Protein AF-A0A0G4NQN7-F1 (afdb_monomer)

Solvent-accessible surface area (backbone atoms only — not comparable to full-atom values): 6284 Å² total; per-residue (Å²): 108,71,69,61,51,49,54,50,46,56,40,44,76,72,68,54,74,90,55,101,60,88,76,80,82,80,83,88,57,100,50,55,60,84,69,73,45,78,78,63,63,62,62,55,54,23,49,52,40,56,78,39,55,74,57,67,80,41,53,66,52,36,45,77,73,68,70,43,53,69,69,38,52,54,50,26,54,53,47,41,77,69,60,69,51,85,88,57,87,65,56,95,91,48,58,90,92,113

InterPro domains:
  IPR015422 Pyridoxal phosphate-dependent transferase, small domain [G3DSA:3.90.1150.10] (2-28)
  IPR045088 Aminotransferase ALAT1/2-like [PTHR11751] (2-98)

Sequence (98 aa):
LAVKSEEYRAKLAKGDKDLPFDQVISANIGNPQQLDQKPITFFRQVLSLMENPLLLEHKDVLTNQLGYKTDVIERAEWLLSKVGSVGAYSASAGVPAI

Secondary structure (DSSP, 8-state):
-HHHHHHHHHHHHTT---SS-S-----SS--GGGGT-PPPHHHHHHHHHHH-GGGGGGHHHHHHTS---HHHHHHHHHHHHHHS-SSS---TT--TT-

Structure (mmCIF, N/CA/C/O backbone):
data_AF-A0A0G4NQN7-F1
#
_entry.id   AF-A0A0G4NQN7-F1
#
loop_
_atom_site.group_PDB
_atom_site.id
_atom_site.type_symbol
_atom_site.label_atom_id
_atom_site.label_alt_id
_atom_site.label_comp_id
_atom_site.label_asym_id
_atom_site.label_entity_id
_atom_site.label_seq_id
_atom_site.pdbx_PDB_ins_code
_atom_site.Cartn_x
_atom_site.Cartn_y
_atom_site.Cartn_z
_atom_site.occupancy
_atom_site.B_iso_or_equiv
_atom_site.auth_seq_id
_atom_site.auth_comp_id
_atom_site.auth_asym_id
_atom_s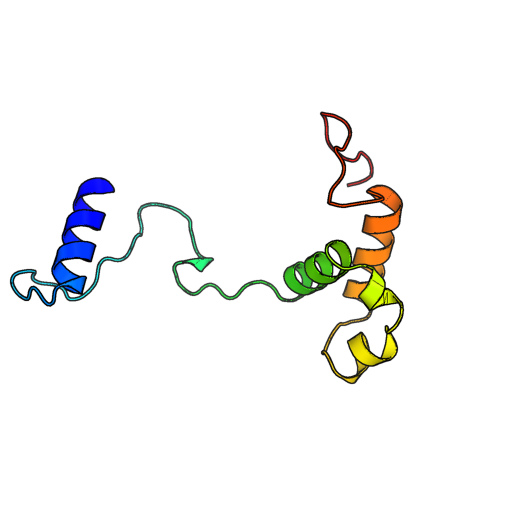ite.auth_atom_id
_atom_site.pdbx_PDB_model_num
ATOM 1 N N . LEU A 1 1 ? 19.493 10.166 -22.016 1.00 77.38 1 LEU A N 1
ATOM 2 C CA . LEU A 1 1 ? 19.538 8.759 -21.547 1.00 77.38 1 LEU A CA 1
ATOM 3 C C . LEU A 1 1 ? 18.153 8.113 -21.586 1.00 77.38 1 LEU A C 1
ATOM 5 O O . LEU A 1 1 ? 17.987 7.210 -22.387 1.00 77.38 1 LEU A O 1
ATOM 9 N N . ALA A 1 2 ? 17.159 8.618 -20.842 1.00 84.88 2 ALA A N 1
ATOM 10 C CA . ALA A 1 2 ? 15.802 8.046 -20.801 1.00 84.88 2 ALA A CA 1
ATOM 11 C C . ALA A 1 2 ? 15.085 7.959 -22.171 1.00 84.88 2 ALA A C 1
ATOM 13 O O . ALA A 1 2 ? 14.537 6.920 -22.517 1.00 84.88 2 ALA A O 1
ATOM 14 N N . VAL A 1 3 ? 15.147 9.014 -22.993 1.00 90.88 3 VAL A N 1
ATOM 15 C CA . VAL A 1 3 ? 14.530 9.009 -24.339 1.00 90.88 3 VAL A CA 1
ATOM 16 C C . VAL A 1 3 ? 15.137 7.916 -25.230 1.00 90.88 3 VAL A C 1
ATOM 18 O O . VAL A 1 3 ? 14.420 7.129 -25.833 1.00 90.88 3 VAL A O 1
ATOM 21 N N . LYS A 1 4 ? 16.470 7.792 -25.227 1.00 93.62 4 LYS A N 1
ATOM 22 C CA . LYS A 1 4 ? 17.195 6.779 -26.009 1.00 93.62 4 LYS A CA 1
ATOM 23 C C . LYS A 1 4 ? 16.904 5.346 -25.540 1.00 93.62 4 LYS A C 1
ATOM 25 O O . LYS A 1 4 ? 16.831 4.436 -26.358 1.00 93.62 4 LYS A O 1
ATOM 30 N N . SER A 1 5 ? 16.729 5.124 -24.233 1.00 92.38 5 SER A N 1
ATOM 31 C CA . SER A 1 5 ? 16.320 3.807 -23.725 1.00 92.38 5 SER A CA 1
ATOM 32 C C . SER A 1 5 ? 14.910 3.422 -24.175 1.00 92.38 5 SER A C 1
ATOM 34 O O . SER A 1 5 ? 14.688 2.254 -24.476 1.00 92.38 5 SER A O 1
ATOM 36 N N . GLU A 1 6 ? 13.984 4.381 -24.282 1.00 92.56 6 GLU A N 1
ATOM 37 C CA . GLU A 1 6 ? 12.641 4.123 -24.823 1.00 92.56 6 GLU A CA 1
ATOM 38 C C . GLU A 1 6 ? 12.673 3.798 -26.319 1.00 92.56 6 GLU A C 1
ATOM 40 O O . GLU A 1 6 ? 12.000 2.868 -26.758 1.00 92.56 6 GLU A O 1
ATOM 45 N N . GLU A 1 7 ? 13.515 4.479 -27.100 1.00 95.19 7 GLU A N 1
ATOM 46 C CA . GLU A 1 7 ? 13.731 4.130 -28.511 1.00 95.19 7 GLU A CA 1
ATOM 47 C C . GLU A 1 7 ? 14.208 2.678 -28.669 1.00 95.19 7 GLU A C 1
ATOM 49 O O . GLU A 1 7 ? 13.690 1.941 -29.508 1.00 95.19 7 GLU A O 1
ATOM 54 N N . TYR A 1 8 ? 15.160 2.236 -27.840 1.00 95.25 8 TYR A N 1
ATOM 55 C CA . TYR A 1 8 ? 15.636 0.851 -27.850 1.00 95.25 8 TYR A CA 1
ATOM 56 C C . TYR A 1 8 ? 14.571 -0.148 -27.389 1.00 95.25 8 TYR A C 1
ATOM 58 O O . TYR A 1 8 ? 14.419 -1.187 -28.028 1.00 95.25 8 TYR A O 1
ATOM 66 N N . ARG A 1 9 ? 13.776 0.166 -26.356 1.00 94.19 9 ARG A N 1
ATOM 67 C CA . ARG A 1 9 ? 12.624 -0.669 -25.960 1.00 94.19 9 ARG A CA 1
ATOM 68 C C . ARG A 1 9 ? 11.627 -0.830 -27.099 1.00 94.19 9 ARG A C 1
ATOM 70 O O . ARG A 1 9 ? 11.200 -1.945 -27.379 1.00 94.19 9 ARG A O 1
ATOM 77 N N . ALA A 1 10 ? 11.292 0.264 -27.779 1.00 95.25 10 ALA A N 1
ATOM 78 C CA . ALA A 1 10 ? 10.360 0.246 -28.898 1.00 95.25 10 ALA A CA 1
ATOM 79 C C . ALA A 1 10 ? 10.895 -0.568 -30.088 1.00 95.25 10 ALA A C 1
ATOM 81 O O . ALA A 1 10 ? 10.116 -1.253 -30.748 1.00 95.25 10 ALA A O 1
ATOM 82 N N . LYS A 1 11 ? 12.208 -0.522 -30.357 1.00 95.50 11 LYS A N 1
ATOM 83 C CA . LYS A 1 11 ? 12.855 -1.380 -31.364 1.00 95.50 11 LYS A CA 1
ATOM 84 C C . LYS A 1 11 ? 12.746 -2.861 -31.000 1.00 95.50 11 LYS A C 1
ATOM 86 O O . LYS A 1 11 ? 12.221 -3.636 -31.794 1.00 95.50 11 LYS A O 1
ATOM 91 N N . LEU A 1 12 ? 13.148 -3.232 -29.783 1.00 95.31 12 LEU A N 1
ATOM 92 C CA . LEU A 1 12 ? 13.069 -4.615 -29.296 1.00 95.31 12 LEU A CA 1
ATOM 93 C C . LEU A 1 12 ? 11.628 -5.149 -29.323 1.00 95.31 12 LEU A C 1
ATOM 95 O O . LEU A 1 12 ? 11.389 -6.259 -29.789 1.00 95.31 12 LEU A O 1
ATOM 99 N N . ALA A 1 13 ? 10.645 -4.335 -28.922 1.00 94.38 13 ALA A N 1
ATOM 100 C CA . ALA A 1 13 ? 9.225 -4.697 -28.960 1.00 94.38 13 ALA A CA 1
ATOM 101 C C . ALA A 1 13 ? 8.685 -4.931 -30.385 1.00 94.38 13 ALA A C 1
ATOM 103 O O . ALA A 1 13 ? 7.729 -5.683 -30.565 1.00 94.38 13 ALA A O 1
ATOM 104 N N . LYS A 1 14 ? 9.297 -4.315 -31.406 1.00 95.38 14 LYS A N 1
ATOM 105 C CA . LYS A 1 14 ? 8.987 -4.548 -32.828 1.00 95.38 14 LYS A CA 1
ATOM 106 C C . LYS A 1 14 ? 9.697 -5.779 -33.409 1.00 95.38 14 LYS A C 1
ATOM 108 O O . LYS A 1 14 ? 9.525 -6.062 -34.591 1.00 95.38 14 LYS A O 1
ATOM 113 N N . GLY A 1 15 ? 10.474 -6.505 -32.603 1.00 91.88 15 GLY A N 1
ATOM 114 C CA . GLY A 1 15 ? 11.224 -7.684 -33.032 1.00 91.88 15 GLY A CA 1
ATOM 115 C C . GLY A 1 15 ? 12.538 -7.366 -33.748 1.00 91.88 15 GLY A C 1
ATOM 116 O O . GLY A 1 15 ? 13.080 -8.244 -34.417 1.00 91.88 15 GLY A O 1
ATOM 117 N N . ASP A 1 16 ? 13.037 -6.132 -33.623 1.00 91.75 16 ASP A N 1
ATOM 118 C CA . ASP A 1 16 ? 14.349 -5.731 -34.135 1.00 91.75 16 ASP A CA 1
ATOM 119 C C . ASP A 1 16 ? 15.459 -6.537 -33.430 1.00 91.75 16 ASP A C 1
ATOM 121 O O . ASP A 1 16 ? 15.480 -6.631 -32.200 1.00 91.75 16 ASP A O 1
ATOM 125 N N . LYS A 1 17 ? 16.363 -7.137 -34.214 1.00 91.44 17 LYS A N 1
ATOM 126 C CA . LYS A 1 17 ? 17.484 -7.967 -33.739 1.00 91.44 17 LYS A CA 1
ATOM 127 C C . LYS A 1 17 ? 18.852 -7.320 -33.973 1.00 91.44 17 LYS A C 1
ATOM 129 O O . LYS A 1 17 ? 19.869 -7.963 -33.726 1.00 91.44 17 LYS A O 1
ATOM 134 N N . ASP A 1 18 ? 18.887 -6.065 -34.419 1.00 94.12 18 ASP A N 1
ATOM 135 C CA . ASP A 1 18 ? 20.130 -5.338 -34.708 1.00 94.12 18 ASP A CA 1
ATOM 136 C C . ASP A 1 18 ? 20.826 -4.829 -33.432 1.00 94.12 18 ASP A C 1
ATOM 138 O O . ASP A 1 18 ? 21.967 -4.363 -33.466 1.00 94.12 18 ASP A O 1
ATOM 142 N N . LEU A 1 19 ? 20.142 -4.895 -32.286 1.00 94.06 19 LEU A N 1
ATOM 143 C CA . LEU A 1 19 ? 20.700 -4.525 -30.990 1.00 94.06 19 LEU A CA 1
ATOM 144 C C . LEU A 1 19 ? 21.453 -5.716 -30.366 1.00 94.06 19 LEU A C 1
ATOM 146 O O . LEU A 1 19 ? 20.950 -6.837 -30.384 1.00 94.06 19 LEU A O 1
ATOM 150 N N . PRO A 1 20 ? 22.629 -5.498 -29.743 1.00 95.75 20 PRO A N 1
ATOM 151 C CA . PRO A 1 20 ? 23.436 -6.566 -29.140 1.00 95.75 20 PRO A CA 1
ATOM 152 C C . PRO A 1 20 ? 22.890 -7.068 -27.785 1.00 95.75 20 PRO A C 1
ATOM 154 O O . PRO A 1 20 ? 23.628 -7.646 -26.991 1.00 95.75 20 PRO A O 1
ATOM 157 N N . PHE A 1 21 ? 21.621 -6.798 -27.484 1.00 95.31 21 PHE A N 1
ATOM 158 C CA . PHE A 1 21 ? 20.923 -7.140 -26.247 1.00 95.31 21 PHE A CA 1
ATOM 159 C C . PHE A 1 21 ? 19.435 -7.334 -26.549 1.00 95.31 21 PHE A C 1
ATOM 161 O O . PHE A 1 21 ? 18.918 -6.799 -27.525 1.00 95.31 21 PHE A O 1
ATOM 168 N N . ASP A 1 22 ? 18.744 -8.075 -25.693 1.00 94.69 22 ASP A N 1
ATOM 169 C CA . ASP A 1 22 ? 17.337 -8.466 -25.834 1.00 94.69 22 ASP A CA 1
ATOM 170 C C . ASP A 1 22 ? 16.380 -7.653 -24.947 1.00 94.69 22 ASP A C 1
ATOM 172 O O . ASP A 1 22 ? 15.168 -7.660 -25.162 1.00 94.69 22 ASP A O 1
ATOM 176 N N . GLN A 1 23 ? 16.914 -6.911 -23.974 1.00 92.31 23 GLN A N 1
ATOM 177 C CA . GLN A 1 23 ? 16.135 -6.101 -23.042 1.00 92.31 23 GLN A CA 1
ATOM 178 C C . GLN A 1 23 ? 16.862 -4.825 -22.605 1.00 92.31 23 GLN A C 1
ATOM 180 O O . GLN A 1 23 ? 18.089 -4.732 -22.620 1.00 92.31 23 GLN A O 1
ATOM 185 N N . VAL A 1 24 ? 16.083 -3.837 -22.156 1.00 92.56 24 VAL A N 1
ATOM 186 C CA . VAL A 1 24 ? 16.585 -2.573 -21.597 1.00 92.56 24 VAL A CA 1
ATOM 187 C C . VAL A 1 24 ? 16.141 -2.439 -20.142 1.00 92.56 24 VAL A C 1
ATOM 189 O O . VAL A 1 24 ? 14.977 -2.131 -19.856 1.00 92.56 24 VAL A O 1
ATOM 192 N N . ILE A 1 25 ? 17.091 -2.608 -19.223 1.00 90.56 25 ILE A N 1
ATOM 193 C CA . ILE A 1 25 ? 16.876 -2.496 -17.775 1.00 90.56 25 ILE A CA 1
ATOM 194 C C . ILE A 1 25 ? 17.109 -1.046 -17.328 1.00 90.56 25 ILE A C 1
ATOM 196 O O . ILE A 1 25 ? 18.175 -0.471 -17.551 1.00 90.56 25 ILE A O 1
ATOM 200 N N . SER A 1 26 ? 16.113 -0.444 -16.674 1.00 89.69 26 SER A N 1
ATOM 201 C CA . SER A 1 26 ? 16.241 0.896 -16.086 1.00 89.69 26 SER A CA 1
ATOM 202 C C . SER A 1 26 ? 16.945 0.823 -14.732 1.00 89.69 26 SER A C 1
ATOM 204 O O . SER A 1 26 ? 16.308 0.573 -13.717 1.00 89.69 26 SER A O 1
ATOM 206 N N . ALA A 1 27 ? 18.252 1.089 -14.713 1.00 88.50 27 ALA A N 1
ATOM 207 C CA . ALA A 1 27 ? 19.050 1.211 -13.484 1.00 88.50 27 ALA A CA 1
ATOM 208 C C . ALA A 1 27 ? 19.343 2.676 -13.093 1.00 88.50 27 ALA A C 1
ATOM 210 O O . ALA A 1 27 ? 20.153 2.950 -12.213 1.00 88.50 27 ALA A O 1
ATOM 211 N N . ASN A 1 28 ? 18.717 3.637 -13.776 1.00 88.69 28 ASN A N 1
ATOM 212 C CA . ASN A 1 28 ? 18.970 5.071 -13.615 1.00 88.69 2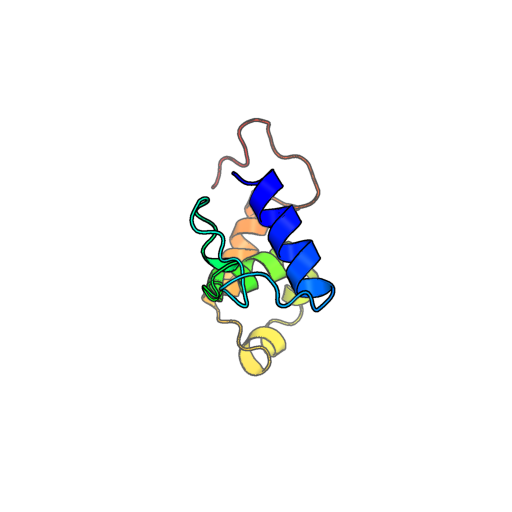8 ASN A CA 1
ATOM 213 C C . ASN A 1 28 ? 18.018 5.771 -12.627 1.00 88.69 28 ASN A C 1
ATOM 215 O O . ASN A 1 28 ? 18.197 6.956 -12.361 1.00 88.69 28 ASN A O 1
ATOM 219 N N . ILE A 1 29 ? 16.989 5.075 -12.137 1.00 85.94 29 ILE A N 1
ATOM 220 C CA . ILE A 1 29 ? 16.018 5.574 -11.154 1.00 85.94 29 ILE A CA 1
ATOM 221 C C . ILE A 1 29 ? 15.833 4.485 -10.100 1.00 85.94 29 ILE A C 1
ATOM 223 O O . ILE A 1 29 ? 15.723 3.307 -10.438 1.00 85.94 29 ILE A O 1
ATOM 227 N N . GLY A 1 30 ? 15.772 4.880 -8.828 1.00 89.06 30 GLY A N 1
ATOM 228 C CA . GLY A 1 30 ? 15.446 3.981 -7.725 1.00 89.06 30 GLY A CA 1
ATOM 229 C C . GLY A 1 30 ? 13.976 3.571 -7.756 1.00 89.06 30 GLY A C 1
ATOM 230 O O . GLY A 1 30 ? 13.188 4.078 -6.965 1.00 89.06 30 GLY A O 1
ATOM 231 N N . ASN A 1 31 ? 13.611 2.658 -8.660 1.00 91.25 31 ASN A N 1
ATOM 232 C CA . ASN A 1 31 ? 12.280 2.056 -8.746 1.00 91.25 31 ASN A CA 1
ATOM 233 C C . ASN A 1 31 ? 12.358 0.534 -8.525 1.00 91.25 31 ASN A C 1
ATOM 235 O O . ASN A 1 31 ? 12.277 -0.237 -9.482 1.00 91.25 31 ASN A O 1
ATOM 239 N N . PRO A 1 32 ? 12.537 0.066 -7.277 1.00 90.62 32 PRO A N 1
ATOM 240 C CA . PRO A 1 32 ? 12.780 -1.350 -7.024 1.00 90.62 32 PRO A CA 1
ATOM 241 C C . PRO A 1 32 ? 11.587 -2.245 -7.381 1.00 90.62 32 PRO A C 1
ATOM 243 O O . PRO A 1 32 ? 11.792 -3.389 -7.764 1.00 90.62 32 PRO A O 1
ATOM 246 N N . GLN A 1 33 ? 10.345 -1.745 -7.309 1.00 92.19 33 GLN A N 1
ATOM 247 C CA . GLN A 1 33 ? 9.160 -2.529 -7.700 1.00 92.19 33 GLN A CA 1
ATOM 248 C C . GLN A 1 33 ? 9.101 -2.790 -9.211 1.00 92.19 33 GLN A C 1
ATOM 250 O O . GLN A 1 33 ? 8.573 -3.815 -9.625 1.00 92.19 33 GLN A O 1
ATOM 255 N N . GLN A 1 34 ? 9.674 -1.903 -10.034 1.00 88.44 34 GLN A N 1
ATOM 256 C CA . GLN A 1 34 ? 9.873 -2.162 -11.466 1.00 88.44 34 GLN A CA 1
ATOM 257 C C . GLN A 1 34 ? 10.947 -3.232 -11.721 1.00 88.44 34 GLN A C 1
ATOM 259 O O . GLN A 1 34 ? 10.991 -3.803 -12.805 1.00 88.44 34 GLN A O 1
ATOM 264 N N . LEU A 1 35 ? 11.796 -3.501 -10.729 1.00 90.19 35 LEU A N 1
ATOM 265 C CA . LEU A 1 35 ? 12.830 -4.5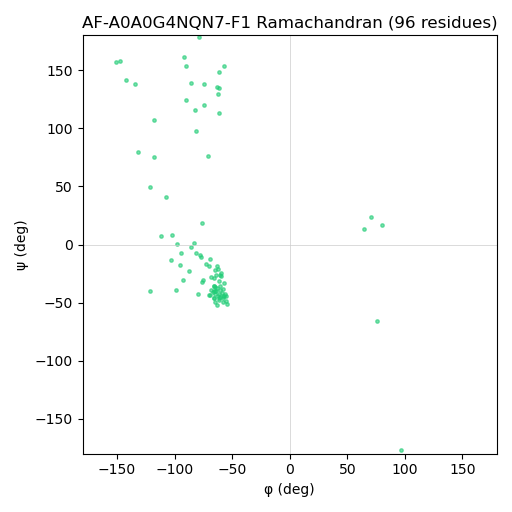35 -10.739 1.00 90.19 35 LEU A CA 1
ATOM 266 C C . LEU A 1 35 ? 12.443 -5.705 -9.817 1.00 90.19 35 LEU A C 1
ATOM 268 O O . LEU A 1 35 ? 13.265 -6.209 -9.056 1.00 90.19 35 LEU A O 1
ATOM 272 N N . ASP A 1 36 ? 11.168 -6.096 -9.850 1.00 90.31 36 ASP A N 1
ATOM 273 C CA . ASP A 1 36 ? 10.617 -7.281 -9.178 1.00 90.31 36 ASP A CA 1
ATOM 274 C C . ASP A 1 36 ? 10.663 -7.285 -7.641 1.00 90.31 36 ASP A C 1
ATOM 276 O O . ASP A 1 36 ? 10.393 -8.314 -7.006 1.00 90.31 36 ASP A O 1
ATOM 280 N N . GLN A 1 37 ? 10.928 -6.143 -6.995 1.00 94.81 37 GLN A N 1
ATOM 281 C CA . GLN A 1 37 ? 10.736 -6.050 -5.551 1.00 94.81 37 GLN A CA 1
ATOM 282 C C . GLN A 1 37 ? 9.258 -6.285 -5.218 1.00 94.81 37 GLN A C 1
ATOM 284 O O . GLN A 1 37 ? 8.386 -5.464 -5.516 1.00 94.81 37 GLN A O 1
ATOM 289 N N . LYS A 1 38 ? 8.979 -7.399 -4.536 1.00 95.56 38 LYS A N 1
ATOM 290 C CA . LYS A 1 38 ? 7.631 -7.709 -4.060 1.00 95.56 38 LYS A CA 1
ATOM 291 C C . LYS A 1 38 ? 7.159 -6.631 -3.077 1.00 95.56 38 LYS A C 1
ATOM 293 O O . LYS A 1 38 ? 7.908 -6.274 -2.164 1.00 95.56 38 LYS A O 1
ATOM 298 N N . PRO A 1 39 ? 5.918 -6.136 -3.211 1.00 96.19 39 PRO A N 1
ATOM 299 C CA . PRO A 1 39 ? 5.357 -5.217 -2.236 1.00 96.19 39 PRO A CA 1
ATOM 300 C C . PRO A 1 39 ? 5.268 -5.851 -0.848 1.00 96.19 39 PRO A C 1
ATOM 302 O O . PRO A 1 39 ? 5.017 -7.047 -0.709 1.00 96.19 39 PRO A O 1
ATOM 305 N N . ILE A 1 40 ? 5.399 -5.026 0.188 1.00 97.38 40 ILE A N 1
ATOM 306 C CA . ILE A 1 40 ? 5.225 -5.472 1.570 1.00 97.38 40 ILE A CA 1
ATOM 307 C C . ILE A 1 40 ? 3.729 -5.685 1.837 1.00 97.38 40 ILE A C 1
ATOM 309 O O . ILE A 1 40 ? 2.931 -4.749 1.741 1.00 97.38 40 ILE A O 1
ATOM 313 N N . THR A 1 41 ? 3.359 -6.916 2.201 1.00 97.94 41 THR A N 1
ATOM 314 C CA . THR A 1 41 ? 1.966 -7.350 2.393 1.00 97.94 41 THR A CA 1
ATOM 315 C C . THR A 1 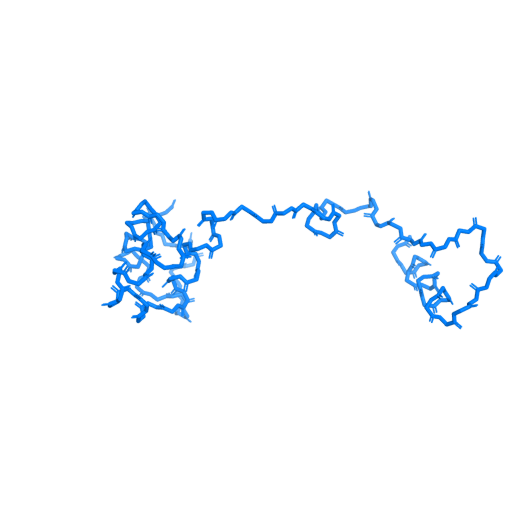41 ? 1.203 -6.485 3.388 1.00 97.94 41 THR A C 1
ATOM 317 O O . THR A 1 41 ? 0.086 -6.073 3.090 1.00 97.94 41 THR A O 1
ATOM 320 N N . PHE A 1 42 ? 1.818 -6.153 4.527 1.00 98.56 42 PHE A N 1
ATOM 321 C CA . PHE A 1 42 ? 1.186 -5.345 5.573 1.00 98.56 42 PHE A CA 1
ATOM 322 C C . PHE A 1 42 ? 0.658 -4.011 5.025 1.00 98.56 42 PHE A C 1
ATOM 324 O O . PHE A 1 42 ? -0.522 -3.707 5.169 1.00 98.56 42 PHE A O 1
ATOM 331 N N . PHE A 1 43 ? 1.494 -3.249 4.309 1.00 98.06 43 PHE A N 1
ATOM 332 C CA . PHE A 1 43 ? 1.075 -1.963 3.743 1.00 98.06 43 PHE A CA 1
ATOM 333 C C . PHE A 1 43 ? -0.013 -2.128 2.683 1.00 98.06 43 PHE A C 1
ATOM 335 O O . PHE A 1 43 ? -0.962 -1.352 2.663 1.00 98.06 43 PHE A O 1
ATOM 342 N N . ARG A 1 44 ? 0.085 -3.152 1.826 1.00 98.19 44 ARG A N 1
ATOM 343 C CA . ARG A 1 44 ? -0.936 -3.417 0.800 1.00 98.19 44 ARG A CA 1
ATOM 344 C C . ARG A 1 44 ? -2.295 -3.733 1.419 1.00 98.19 44 ARG A C 1
ATOM 346 O O . ARG A 1 44 ? -3.301 -3.197 0.966 1.00 98.19 44 ARG A O 1
ATOM 353 N N . GLN A 1 45 ? -2.321 -4.563 2.456 1.00 98.50 45 GLN A N 1
ATOM 354 C CA . GLN A 1 45 ? -3.561 -4.928 3.126 1.00 98.50 45 GLN A CA 1
ATOM 355 C C . GLN A 1 45 ? -4.148 -3.746 3.915 1.00 98.50 45 GLN A C 1
ATOM 357 O O . GLN A 1 45 ? -5.338 -3.478 3.775 1.00 98.50 45 GLN A O 1
ATOM 362 N N . VAL A 1 46 ? -3.336 -2.976 4.654 1.00 98.44 46 VAL A N 1
ATOM 363 C CA . VAL A 1 46 ? -3.817 -1.768 5.357 1.00 98.44 46 VAL A CA 1
ATOM 364 C C . VAL A 1 46 ? -4.432 -0.777 4.369 1.00 98.44 46 VAL A C 1
ATOM 366 O O . VAL A 1 46 ? -5.563 -0.345 4.567 1.00 98.44 46 VAL A O 1
ATOM 369 N N . LEU A 1 47 ? -3.730 -0.463 3.274 1.00 98.00 47 LEU A N 1
ATOM 370 C CA . LEU A 1 47 ? -4.243 0.455 2.254 1.00 98.00 47 LEU A CA 1
ATOM 371 C C . LEU A 1 47 ? -5.541 -0.062 1.624 1.00 98.00 47 LEU A C 1
ATOM 373 O O . LEU A 1 47 ? -6.467 0.715 1.446 1.00 98.00 47 LEU A O 1
ATOM 377 N N . SER A 1 48 ? -5.664 -1.369 1.364 1.00 98.00 48 SER A N 1
ATOM 378 C CA . SER A 1 48 ? -6.909 -1.925 0.812 1.00 98.00 48 SER A CA 1
ATOM 379 C C . SER A 1 48 ? -8.132 -1.703 1.714 1.00 98.00 48 SER A C 1
ATOM 381 O O . SER A 1 48 ? -9.217 -1.438 1.204 1.00 98.00 48 SER A O 1
ATOM 383 N N . LEU A 1 49 ? -7.958 -1.758 3.041 1.00 98.12 49 LEU A N 1
ATOM 384 C CA . LEU A 1 49 ? -9.035 -1.501 4.005 1.00 98.12 49 LEU A CA 1
ATOM 385 C C . LEU A 1 49 ? -9.334 -0.005 4.144 1.00 98.12 49 LEU A C 1
ATOM 387 O O . LEU A 1 49 ? -10.480 0.366 4.365 1.00 98.12 49 LEU A O 1
ATOM 391 N N . MET A 1 50 ? -8.323 0.853 3.988 1.00 97.56 50 MET A N 1
ATOM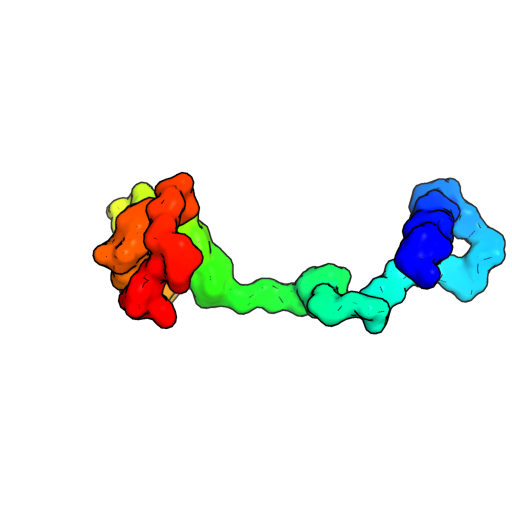 392 C CA . MET A 1 50 ? -8.516 2.307 3.953 1.00 97.56 50 MET A CA 1
ATOM 393 C C . MET A 1 50 ? -9.314 2.748 2.716 1.00 97.56 50 MET A C 1
ATOM 395 O O . MET A 1 50 ? -10.166 3.625 2.825 1.00 97.56 50 MET A O 1
ATOM 399 N N . GLU A 1 51 ? -9.042 2.139 1.558 1.00 97.38 51 GLU A N 1
ATOM 400 C CA . GLU A 1 51 ? -9.713 2.427 0.280 1.00 97.38 51 GLU A CA 1
ATOM 401 C C . GLU A 1 51 ? -11.128 1.830 0.209 1.00 97.38 51 GLU A C 1
ATOM 403 O O . GLU A 1 51 ? -12.013 2.401 -0.426 1.00 97.38 51 GLU A O 1
ATOM 408 N N . ASN A 1 52 ? -11.371 0.697 0.880 1.00 97.12 52 ASN A N 1
ATOM 409 C CA . ASN A 1 52 ? -12.696 0.086 0.985 1.00 97.12 52 ASN A CA 1
ATOM 410 C C . ASN A 1 52 ? -13.042 -0.303 2.438 1.00 97.12 52 ASN A C 1
ATOM 412 O O . ASN A 1 52 ? -12.967 -1.485 2.798 1.00 97.12 52 ASN A O 1
ATOM 416 N N . PRO A 1 53 ? -13.467 0.665 3.273 1.00 96.69 53 PRO A N 1
ATOM 417 C CA . PRO A 1 53 ? -13.768 0.417 4.683 1.00 96.69 53 PRO A CA 1
ATOM 418 C C . PRO A 1 53 ? -14.912 -0.572 4.934 1.00 96.69 53 PRO A C 1
ATOM 420 O O . PRO A 1 53 ? -14.945 -1.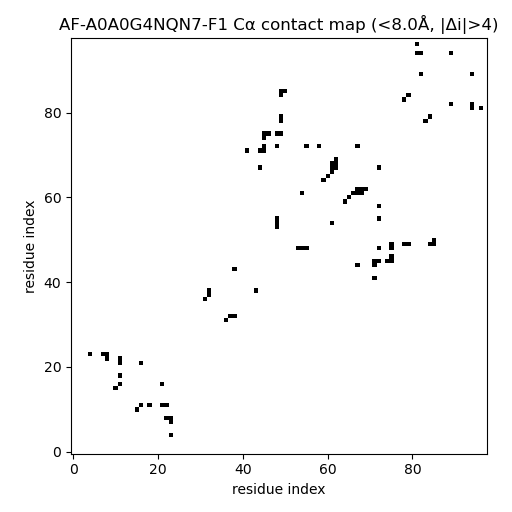176 6.000 1.00 96.69 53 PRO A O 1
ATOM 423 N N . LEU A 1 54 ? -15.812 -0.798 3.966 1.00 96.94 54 LEU A N 1
ATOM 424 C CA . LEU A 1 54 ? -16.909 -1.773 4.098 1.00 96.94 54 LEU A CA 1
ATOM 425 C C . LEU A 1 54 ? -16.396 -3.202 4.334 1.00 96.94 54 LEU A C 1
ATOM 427 O O . LEU A 1 54 ? -17.074 -4.019 4.948 1.00 96.94 54 LEU A O 1
ATOM 431 N N . LEU A 1 55 ? -15.166 -3.509 3.909 1.00 97.69 55 LEU A N 1
ATOM 432 C CA . LEU A 1 55 ? -14.532 -4.801 4.184 1.00 97.69 55 LEU A CA 1
ATOM 433 C C . LEU A 1 55 ? -14.366 -5.071 5.689 1.00 97.69 55 LEU A C 1
ATOM 435 O O . LEU A 1 55 ? -14.338 -6.229 6.102 1.00 97.69 55 LEU A O 1
ATOM 439 N N . LEU A 1 56 ? -14.285 -4.021 6.514 1.00 97.56 56 LEU A N 1
ATOM 440 C CA . LEU A 1 56 ? -14.163 -4.134 7.969 1.00 97.56 56 LEU A CA 1
ATOM 441 C C . LEU A 1 56 ? -15.440 -4.659 8.643 1.00 97.56 56 LEU A C 1
ATOM 443 O O . LEU A 1 56 ? -15.374 -5.060 9.802 1.00 97.56 56 LEU A O 1
ATOM 447 N N . GLU A 1 57 ? -16.573 -4.712 7.940 1.00 98.00 57 GLU A N 1
ATOM 448 C CA . GLU A 1 57 ? -17.798 -5.367 8.423 1.00 98.00 57 GLU A CA 1
ATOM 449 C C . GLU A 1 57 ? -17.677 -6.904 8.409 1.00 98.00 57 GLU A C 1
ATOM 451 O O . GLU A 1 57 ? -18.420 -7.595 9.102 1.00 98.00 57 GLU A O 1
ATOM 456 N N . HIS A 1 58 ? -16.690 -7.445 7.683 1.00 97.81 58 HIS A N 1
ATOM 457 C CA . HIS A 1 58 ? -16.465 -8.880 7.483 1.00 97.81 58 HIS A CA 1
ATOM 458 C C . HIS A 1 58 ? -15.076 -9.322 7.975 1.00 97.81 58 HIS A C 1
ATOM 460 O O . HIS A 1 58 ? -14.311 -9.984 7.263 1.00 97.81 58 HIS A O 1
ATOM 466 N N . LYS A 1 59 ? -14.713 -8.937 9.209 1.00 97.50 59 LYS A N 1
ATOM 467 C CA . LYS A 1 59 ? -13.390 -9.235 9.800 1.00 97.50 59 LYS A CA 1
ATOM 468 C C . LYS A 1 59 ? -13.073 -10.728 9.849 1.00 97.50 59 LYS A C 1
ATOM 470 O O . LYS A 1 59 ? -11.914 -11.101 9.707 1.00 97.50 59 LYS A O 1
ATOM 475 N N . ASP A 1 60 ? -14.081 -11.570 10.040 1.00 97.56 60 ASP A N 1
ATOM 476 C CA . ASP A 1 60 ? -13.950 -13.025 10.057 1.00 97.56 60 ASP A CA 1
ATOM 477 C C . ASP A 1 60 ? -13.499 -13.582 8.699 1.00 97.56 60 ASP A C 1
ATOM 479 O O . ASP A 1 60 ? -12.645 -14.466 8.652 1.00 97.56 60 ASP A O 1
ATOM 483 N N . VAL A 1 61 ? -14.007 -13.041 7.590 1.00 97.88 61 VAL A N 1
ATOM 484 C CA . VAL A 1 61 ? -13.580 -13.424 6.237 1.00 97.88 61 VAL A CA 1
ATOM 485 C C . VAL A 1 61 ? -12.155 -12.935 5.981 1.00 97.88 61 VAL A C 1
ATOM 487 O O . VAL A 1 61 ? -11.318 -13.685 5.470 1.00 97.88 61 VAL A O 1
ATOM 490 N N . LEU A 1 62 ? -11.856 -11.695 6.385 1.00 98.19 62 LEU A N 1
ATOM 491 C CA . LEU A 1 62 ? -10.523 -11.107 6.251 1.00 98.19 62 LEU A CA 1
ATOM 492 C C . L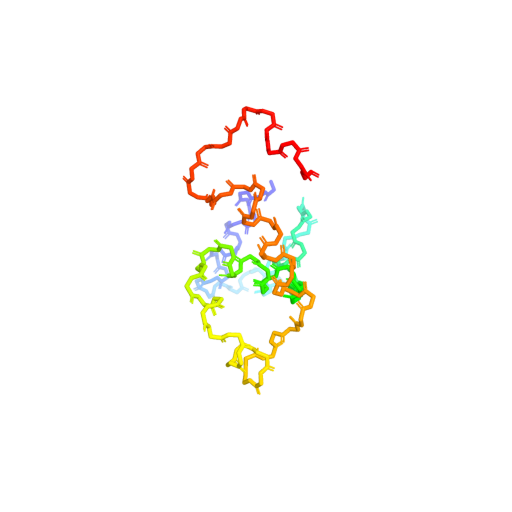EU A 1 62 ? -9.456 -11.981 6.926 1.00 98.19 62 LEU A C 1
ATOM 494 O O . LEU A 1 62 ? -8.444 -12.301 6.299 1.00 98.19 62 LEU A O 1
ATOM 498 N N . THR A 1 63 ? -9.692 -12.401 8.171 1.00 97.50 63 THR A N 1
ATOM 499 C CA . THR A 1 63 ? -8.710 -13.167 8.949 1.00 97.50 63 THR A CA 1
ATOM 500 C C . THR A 1 63 ? -8.672 -14.647 8.591 1.00 97.50 63 THR A C 1
ATOM 502 O O . THR A 1 63 ? -7.584 -15.205 8.449 1.00 97.50 63 THR A O 1
ATOM 505 N N . ASN A 1 64 ? -9.827 -15.290 8.400 1.00 97.50 64 ASN A N 1
ATOM 506 C CA . ASN A 1 64 ? -9.887 -16.743 8.227 1.00 97.50 64 ASN A CA 1
ATOM 507 C C . ASN A 1 64 ? -9.715 -17.202 6.773 1.00 97.50 64 ASN A C 1
ATOM 509 O O . ASN A 1 64 ? -9.348 -18.353 6.549 1.00 97.50 64 ASN A O 1
ATOM 513 N N . GLN A 1 65 ? -9.995 -16.343 5.784 1.00 97.44 65 GLN A N 1
ATOM 514 C CA . GLN A 1 65 ? -9.995 -16.735 4.366 1.00 97.44 65 GLN A CA 1
ATOM 515 C C . GLN A 1 65 ? -9.020 -15.916 3.518 1.00 97.44 65 GLN A C 1
ATOM 517 O O . GLN A 1 65 ? -8.344 -16.471 2.654 1.00 97.44 65 GLN A O 1
ATOM 522 N N . LEU A 1 66 ? -8.918 -14.606 3.761 1.00 97.25 66 LEU A N 1
ATOM 523 C CA . LEU A 1 66 ? -8.136 -13.693 2.914 1.00 97.25 66 LEU A CA 1
ATOM 524 C C . LEU A 1 66 ? -6.729 -13.395 3.457 1.00 97.25 66 LEU A C 1
ATOM 526 O O . LEU A 1 66 ? -5.967 -12.652 2.836 1.00 97.25 66 LEU A O 1
ATOM 530 N N . GLY A 1 67 ? -6.364 -13.982 4.601 1.00 97.12 67 GLY A N 1
ATOM 531 C CA . GLY A 1 67 ? -5.014 -13.907 5.161 1.00 97.12 67 GLY A CA 1
ATOM 532 C C . GLY A 1 67 ? -4.634 -12.532 5.716 1.00 97.12 67 GLY A C 1
ATOM 533 O O . GLY A 1 67 ? -3.446 -12.201 5.783 1.00 97.12 67 GLY A O 1
ATOM 534 N N . TYR A 1 68 ? -5.612 -11.709 6.089 1.00 98.44 68 TYR A N 1
ATOM 535 C CA . TYR A 1 68 ? -5.360 -10.482 6.838 1.00 98.44 68 TYR A CA 1
ATOM 536 C C . TYR A 1 68 ? -5.035 -10.846 8.282 1.00 98.44 68 TYR A C 1
ATOM 538 O O . TYR A 1 68 ? -5.658 -11.716 8.887 1.00 98.44 68 TYR A O 1
ATOM 546 N N . LYS A 1 69 ? -4.046 -10.167 8.849 1.00 97.81 69 LYS A N 1
ATOM 547 C CA . LYS A 1 69 ? -3.706 -10.309 10.263 1.00 97.81 69 LYS A CA 1
ATOM 548 C C . LYS A 1 69 ? -4.465 -9.277 11.097 1.00 97.81 69 LYS A C 1
ATOM 550 O O . LYS A 1 69 ? -4.963 -8.284 10.569 1.00 97.81 69 LYS A O 1
ATOM 555 N N . THR A 1 70 ? -4.574 -9.513 12.400 1.00 98.06 70 THR A N 1
ATOM 556 C CA . THR A 1 70 ? -5.304 -8.613 13.309 1.00 98.06 70 THR A CA 1
ATOM 557 C C . THR A 1 70 ? -4.663 -7.227 13.382 1.00 98.06 70 THR A C 1
ATOM 559 O O . THR A 1 70 ? -5.374 -6.230 13.342 1.00 98.06 70 THR A O 1
ATOM 562 N N . ASP A 1 71 ? -3.332 -7.154 13.357 1.00 98.44 71 ASP A N 1
ATOM 563 C CA . ASP A 1 71 ? -2.560 -5.903 13.348 1.00 98.44 71 ASP A CA 1
ATOM 564 C C . ASP A 1 71 ? -2.833 -5.023 12.113 1.00 98.44 71 ASP A C 1
ATOM 566 O O . ASP A 1 71 ? -2.812 -3.795 12.196 1.00 98.44 71 ASP A O 1
ATOM 570 N N . VAL A 1 72 ? -3.144 -5.626 10.965 1.00 98.62 72 VAL A N 1
ATOM 571 C CA . VAL A 1 72 ? -3.576 -4.913 9.754 1.00 98.62 72 VAL A CA 1
ATOM 572 C C . VAL A 1 72 ? -4.930 -4.239 9.966 1.00 98.62 72 VAL A C 1
ATOM 574 O O . VAL A 1 72 ? -5.099 -3.073 9.605 1.00 98.62 72 VAL A O 1
ATOM 577 N N . ILE A 1 73 ? -5.887 -4.970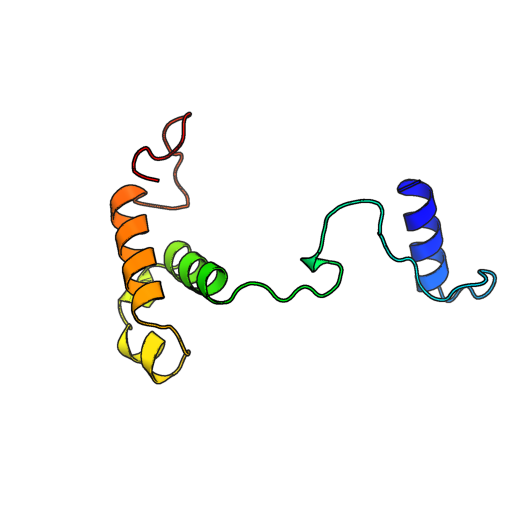 10.542 1.00 98.56 73 ILE A N 1
ATOM 578 C CA . ILE A 1 73 ? -7.238 -4.467 10.815 1.00 98.56 73 ILE A CA 1
ATOM 579 C C . ILE A 1 73 ? -7.159 -3.332 11.838 1.00 98.56 73 ILE A C 1
ATOM 581 O O . ILE A 1 73 ? -7.653 -2.239 11.574 1.00 98.56 73 ILE A O 1
ATOM 585 N N . GLU A 1 74 ? -6.452 -3.553 12.947 1.00 98.62 74 GLU A N 1
ATOM 586 C CA . GLU A 1 74 ? -6.238 -2.549 13.994 1.00 98.62 74 GLU A CA 1
ATOM 587 C C . GLU A 1 74 ? -5.592 -1.276 13.434 1.00 98.62 74 GLU A C 1
ATOM 589 O O . GLU A 1 74 ? -6.017 -0.159 13.743 1.00 98.62 74 GLU A O 1
ATOM 594 N N . ARG A 1 75 ? -4.588 -1.423 12.557 1.00 98.50 75 ARG A N 1
ATOM 595 C CA . ARG A 1 75 ? -3.934 -0.277 11.922 1.00 98.50 75 ARG A CA 1
ATOM 596 C C . ARG A 1 75 ? -4.883 0.492 11.005 1.00 98.50 75 ARG A C 1
ATOM 598 O O . ARG A 1 75 ? -4.847 1.722 11.026 1.00 98.50 75 ARG A O 1
ATOM 605 N N . ALA A 1 76 ? -5.695 -0.200 10.209 1.00 98.12 76 ALA A N 1
ATOM 606 C CA . ALA A 1 76 ? -6.661 0.433 9.315 1.00 98.12 76 ALA A CA 1
ATOM 607 C C . ALA A 1 76 ? -7.753 1.179 10.098 1.00 98.12 76 ALA A C 1
ATOM 609 O O . ALA A 1 76 ? -8.016 2.344 9.815 1.00 98.12 76 ALA A O 1
ATOM 610 N N . GLU A 1 77 ? -8.324 0.564 11.135 1.00 97.75 77 GLU A N 1
ATOM 611 C CA . GLU A 1 77 ? -9.332 1.202 11.993 1.00 97.75 77 GLU A CA 1
ATOM 612 C C . GLU A 1 77 ? -8.773 2.433 12.711 1.00 97.75 77 GLU A C 1
ATOM 614 O O . GLU A 1 77 ? -9.413 3.489 12.745 1.00 97.75 77 GLU A O 1
ATOM 619 N N . TRP A 1 78 ? -7.544 2.338 13.229 1.00 98.12 78 TRP A N 1
ATOM 620 C CA . TRP A 1 78 ? -6.883 3.483 13.842 1.00 98.12 78 TRP A CA 1
ATOM 621 C C . TRP A 1 78 ? -6.677 4.617 12.834 1.00 98.12 78 TRP A C 1
ATOM 623 O O . TRP A 1 78 ? -7.031 5.757 13.133 1.00 98.12 78 TRP A O 1
ATOM 633 N N . LEU A 1 79 ? -6.167 4.327 11.633 1.00 97.56 79 LEU A N 1
ATOM 634 C CA . LEU A 1 79 ? -5.973 5.336 10.589 1.00 97.56 79 LEU A CA 1
ATOM 635 C C . LEU A 1 79 ? -7.302 5.979 10.167 1.00 97.56 79 LEU A C 1
ATOM 637 O O . LEU A 1 79 ? -7.385 7.205 10.123 1.00 97.56 79 LEU A O 1
ATOM 641 N N . LEU A 1 80 ? -8.359 5.193 9.937 1.00 96.38 80 LEU A N 1
ATOM 642 C CA . LEU A 1 80 ? -9.696 5.710 9.622 1.00 96.38 80 LEU A CA 1
ATOM 643 C C . LEU A 1 80 ? -10.226 6.629 10.729 1.00 96.38 80 LEU A C 1
ATOM 645 O O . LEU A 1 80 ? -10.784 7.678 10.424 1.00 96.38 80 LEU A O 1
ATOM 649 N N . SER A 1 81 ? -9.974 6.318 12.005 1.00 95.94 81 SER A N 1
ATOM 650 C CA . SER A 1 81 ? -10.378 7.185 13.125 1.00 95.94 81 SER A CA 1
ATOM 651 C C . SER A 1 81 ? -9.676 8.553 13.142 1.00 95.94 81 SER A C 1
ATOM 653 O O . SER A 1 81 ? -10.168 9.491 13.769 1.00 95.94 81 SER A O 1
ATOM 655 N N . LYS A 1 82 ? -8.510 8.673 12.490 1.00 96.12 82 LYS A N 1
ATOM 656 C CA . LYS A 1 82 ? -7.718 9.912 12.426 1.00 96.12 82 LYS A CA 1
ATOM 657 C C . LYS A 1 82 ? -7.931 10.689 11.137 1.00 96.12 82 LYS A C 1
ATOM 659 O O . LYS A 1 82 ? -7.948 11.915 11.164 1.00 96.12 82 LYS A O 1
ATOM 664 N N . VAL A 1 83 ? -8.049 9.973 10.024 1.00 94.00 83 VAL A N 1
ATOM 665 C CA . VAL A 1 83 ? -8.124 10.534 8.672 1.00 94.00 83 VAL A CA 1
ATOM 666 C C . VAL A 1 83 ? -9.580 10.747 8.243 1.00 94.00 83 VAL A C 1
ATOM 668 O O . VAL A 1 83 ? -9.875 11.664 7.482 1.00 94.00 83 VAL A O 1
ATOM 671 N N . GLY A 1 84 ? -10.508 9.920 8.731 1.00 87.75 84 GLY A N 1
ATOM 672 C CA . GLY A 1 84 ? -11.911 9.894 8.319 1.00 87.75 84 GLY A CA 1
ATOM 673 C C . GLY A 1 84 ? -12.106 9.225 6.958 1.00 87.75 84 GLY A C 1
ATOM 674 O O . GLY A 1 84 ? -12.705 8.158 6.873 1.00 87.75 84 GLY A O 1
ATOM 675 N N . SER A 1 85 ? -11.584 9.836 5.893 1.00 88.19 85 SER A N 1
ATOM 676 C CA . SER A 1 85 ? -11.677 9.330 4.519 1.00 88.19 85 SER A CA 1
ATOM 677 C C . SER A 1 85 ? -10.390 9.590 3.745 1.00 88.19 85 SER A C 1
ATOM 679 O O . SER A 1 85 ? -9.806 10.663 3.859 1.00 88.19 85 SER A O 1
ATOM 681 N N . VAL A 1 86 ? -9.984 8.636 2.905 1.00 91.81 86 VAL A N 1
ATOM 682 C CA . VAL A 1 86 ? -8.848 8.803 1.980 1.00 91.81 86 VAL A CA 1
ATOM 683 C C . VAL A 1 86 ? -9.182 9.635 0.734 1.00 91.81 86 VAL A C 1
ATOM 685 O O . VAL A 1 86 ? -8.277 10.007 -0.005 1.00 91.81 86 VAL A O 1
ATOM 688 N N . GLY A 1 87 ? -10.461 9.957 0.500 1.00 91.75 87 GLY A N 1
ATOM 689 C CA . GLY A 1 87 ? -10.901 10.733 -0.667 1.00 91.75 87 GLY A CA 1
ATOM 690 C C . GLY A 1 87 ? -11.048 12.238 -0.425 1.00 91.75 87 GLY A C 1
ATOM 691 O O . GLY A 1 87 ? -11.108 13.010 -1.380 1.00 91.75 87 GLY A O 1
ATOM 692 N N . ALA A 1 88 ? -11.129 12.671 0.835 1.00 91.69 88 ALA A N 1
ATOM 693 C CA . ALA A 1 88 ? -11.261 14.081 1.189 1.00 91.69 88 ALA A CA 1
ATOM 694 C C . ALA A 1 88 ? -9.888 14.741 1.380 1.00 91.69 88 ALA A C 1
ATOM 696 O O . ALA A 1 88 ? -8.915 14.090 1.761 1.00 91.69 88 ALA A O 1
ATOM 697 N N . TYR A 1 89 ? -9.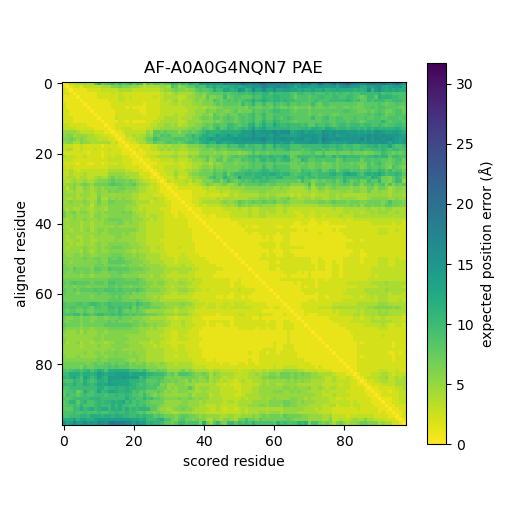814 16.057 1.169 1.00 93.25 89 TYR A N 1
ATOM 698 C CA . TYR A 1 89 ? -8.614 16.811 1.519 1.00 93.25 89 TYR A CA 1
ATOM 699 C C . TYR A 1 89 ? -8.358 16.759 3.028 1.00 93.25 89 TYR A C 1
ATOM 701 O O . TYR A 1 89 ? -9.263 16.985 3.833 1.00 93.25 89 TYR A O 1
ATOM 709 N N . SER A 1 90 ? -7.101 16.530 3.407 1.00 92.44 90 SER A N 1
ATOM 710 C CA . SER A 1 90 ? -6.625 16.802 4.761 1.00 92.44 90 SER A CA 1
ATOM 711 C C . SER A 1 90 ? -6.348 18.296 4.954 1.00 92.44 90 SER A C 1
ATOM 713 O O . SER A 1 90 ? -6.420 19.095 4.017 1.00 92.44 90 SER A O 1
ATOM 715 N N . ALA A 1 91 ? -5.929 18.679 6.163 1.00 92.69 91 ALA A N 1
ATOM 716 C CA . ALA A 1 91 ? -5.233 19.949 6.341 1.00 92.69 91 ALA A CA 1
ATOM 717 C C . ALA A 1 91 ? -3.980 20.002 5.445 1.00 92.69 91 ALA A C 1
ATOM 719 O O . ALA A 1 91 ? -3.392 18.963 5.131 1.00 92.69 91 ALA A O 1
ATOM 720 N N . SER A 1 92 ? -3.544 21.206 5.065 1.00 94.56 92 SER A N 1
ATOM 721 C CA . SER A 1 92 ? -2.421 21.398 4.133 1.00 94.56 92 SER A CA 1
ATOM 722 C C . SER A 1 92 ? -1.100 20.790 4.616 1.00 94.56 92 SER A C 1
ATOM 724 O O . SER A 1 92 ? -0.259 20.432 3.801 1.00 94.56 92 SER A O 1
ATOM 726 N N . ALA A 1 93 ? -0.918 20.663 5.933 1.00 95.62 93 ALA A N 1
ATOM 727 C CA . ALA A 1 93 ? 0.254 20.030 6.539 1.00 95.62 93 ALA A CA 1
ATOM 728 C C . ALA A 1 93 ? 0.129 18.497 6.674 1.00 95.62 93 ALA A C 1
ATOM 730 O O . ALA A 1 93 ? 1.058 17.853 7.151 1.00 95.62 93 ALA A O 1
ATOM 731 N N . GLY A 1 94 ? -1.006 17.916 6.276 1.00 94.69 94 GLY A N 1
ATOM 732 C CA . GLY A 1 94 ? -1.351 16.513 6.502 1.00 94.69 94 GLY A CA 1
ATOM 733 C C . GLY A 1 94 ? -2.230 16.297 7.737 1.00 94.69 94 GLY A C 1
ATOM 734 O O . GLY A 1 94 ? -2.673 17.241 8.394 1.00 94.69 94 GLY A O 1
ATOM 735 N N . VAL A 1 95 ? -2.521 15.028 8.032 1.00 94.06 95 VAL A N 1
ATOM 736 C CA . VAL A 1 95 ? -3.307 14.612 9.205 1.00 94.06 95 VAL A CA 1
ATOM 737 C C . VAL A 1 95 ? -2.386 14.568 10.434 1.00 94.06 95 VAL A C 1
ATOM 739 O O . VAL A 1 95 ? -1.499 13.723 10.457 1.00 94.06 95 VAL A O 1
ATOM 742 N N . PRO A 1 96 ? -2.591 15.397 11.479 1.00 91.81 96 PRO A N 1
ATOM 743 C CA . PRO A 1 96 ? -1.610 15.567 12.565 1.00 91.81 96 PRO A CA 1
ATOM 744 C C . PRO A 1 96 ? -1.308 14.332 13.422 1.00 91.81 96 PRO A C 1
ATOM 746 O O . PRO A 1 96 ? -0.340 14.327 14.174 1.00 91.81 96 PRO A O 1
ATOM 749 N N . ALA A 1 97 ? -2.179 13.324 13.400 1.00 91.12 97 ALA A N 1
ATOM 750 C CA . ALA A 1 97 ? -2.030 12.130 14.228 1.00 91.12 97 ALA A CA 1
ATOM 751 C C . ALA A 1 97 ? -1.053 11.094 13.646 1.00 91.12 97 ALA A C 1
ATOM 753 O O . ALA A 1 97 ? -0.795 10.091 14.312 1.00 91.12 97 ALA A O 1
ATOM 754 N N . ILE A 1 98 ? -0.579 11.305 12.414 1.00 84.75 98 ILE A N 1
ATOM 755 C CA . ILE A 1 98 ? 0.324 10.430 11.655 1.00 84.75 98 ILE A CA 1
ATOM 756 C C . ILE A 1 98 ? 1.669 11.138 11.521 1.00 84.75 98 ILE A C 1
ATOM 758 O O . ILE A 1 98 ? 2.690 10.447 11.725 1.00 84.75 98 ILE A O 1
#

Nearest PDB structures (foldseek):
  7cww-assembly1_A  TM=2.068E-01  e=5.693E+00  Streptomyces laurentii

Mean predicted aligned error: 4.97 Å

Foldseek 3Di:
DVVVLVVVVVCLVVVNPPDPDNHRDPPPDPDVVVVVDDDDPLVVLLVVCQQPVVCLVVVVCCVVPVPDDPVSSVSNVVVCVQVVHPPDDDPPVGRVVD

Organism: Verticillium longisporum (NCBI:txid100787)

Radius of gyration: 20.97 Å; Cα contacts (8 Å, |Δi|>4): 52; chains: 1; bounding box: 41×38×49 Å

pLDDT: mean 94.5, std 3.87, range [77.38, 98.62]